Protein AF-A0A2V9AUU5-F1 (afdb_monomer)

Mean predicted aligned error: 11.81 Å

pLDDT: mean 71.62, std 10.03, range [47.69, 89.0]

Nearest PDB structures (foldseek):
  6hd8-assembly1_B  TM=8.845E-01  e=1.758E-08  Marivirga tractuosa DSM 4126
  6hdc-assembly1_B  TM=8.818E-01  e=2.171E-08  Marivirga tractuosa DSM 4126
  8dt0-assembly2_B  TM=4.574E-01  e=8.296E+00  synthetic construct
  8dt0-assembly1_A  TM=4.191E-01  e=8.296E+00  synthetic construct

Foldseek 3Di:
DDDPPPADQDPNAGQLPPDDDVLNVVLVVLLVVLLVVLVVPQDDDPDPVCVVVSVLLVVLSVVLNVVSVVLNVVVVVVCRRPVDPDPVVSVLSVQLSVLSSVCSVLSSVVSSVVSVVVVVPDPPCPPPDPVVVVVSVVSVVVSVVSSVD

Structure (mmCIF, N/CA/C/O backbone):
data_AF-A0A2V9AUU5-F1
#
_entry.id   AF-A0A2V9AUU5-F1
#
loop_
_atom_site.group_PDB
_atom_site.id
_atom_site.type_symbol
_atom_site.label_atom_id
_atom_site.label_alt_id
_atom_site.label_comp_id
_atom_site.label_asym_id
_atom_site.label_entity_id
_atom_site.label_seq_id
_atom_site.pdbx_PDB_ins_code
_atom_site.Cartn_x
_atom_site.Cartn_y
_atom_site.Cartn_z
_atom_site.occupancy
_atom_site.B_iso_or_equiv
_atom_site.auth_seq_id
_atom_site.auth_comp_id
_atom_site.auth_asym_id
_atom_site.auth_atom_id
_atom_site.pdbx_PDB_model_num
ATOM 1 N N . MET A 1 1 ? -38.428 9.048 20.595 1.00 47.97 1 MET A N 1
ATOM 2 C CA . MET A 1 1 ? -39.018 7.752 20.203 1.00 47.97 1 MET A CA 1
ATOM 3 C C . MET A 1 1 ? -38.330 7.327 18.911 1.00 47.97 1 MET A C 1
ATOM 5 O O . MET A 1 1 ? -38.965 7.260 17.875 1.00 47.97 1 MET A O 1
ATOM 9 N N . ASP A 1 2 ? -37.011 7.124 18.982 1.00 53.84 2 ASP A N 1
ATOM 10 C CA . ASP A 1 2 ? -36.184 6.647 17.868 1.00 53.84 2 ASP A CA 1
ATOM 11 C C . ASP A 1 2 ? -35.832 5.195 18.180 1.00 53.84 2 ASP A C 1
ATOM 13 O O . ASP A 1 2 ? -34.926 4.917 18.967 1.00 53.84 2 ASP A O 1
ATOM 17 N N . SER A 1 3 ? -36.631 4.267 17.650 1.00 59.66 3 SER A N 1
ATOM 18 C CA . SER A 1 3 ? -36.346 2.837 17.784 1.00 59.66 3 SER A CA 1
ATOM 19 C C . SER A 1 3 ? -35.099 2.516 16.954 1.00 59.66 3 SER A C 1
ATOM 21 O O . SER A 1 3 ? -35.069 2.904 15.787 1.00 59.66 3 SER A O 1
ATOM 23 N N . PRO A 1 4 ? -34.081 1.819 17.483 1.00 59.34 4 PRO A N 1
ATOM 24 C CA . PRO A 1 4 ? -32.792 1.550 16.823 1.00 59.34 4 PRO A CA 1
ATOM 25 C C . PRO A 1 4 ? -32.843 0.617 15.583 1.00 59.34 4 PRO A C 1
ATOM 27 O O . PRO A 1 4 ? -31.805 0.084 15.174 1.00 59.34 4 PRO A O 1
ATOM 30 N N . ASP A 1 5 ? -34.021 0.441 14.979 1.00 59.00 5 ASP A N 1
ATOM 31 C CA . ASP A 1 5 ? -34.368 -0.605 14.003 1.00 59.00 5 ASP A CA 1
ATOM 32 C C . ASP A 1 5 ? -34.360 -0.142 12.533 1.00 59.00 5 ASP A C 1
ATOM 34 O O . ASP A 1 5 ? -34.710 -0.904 11.640 1.00 59.00 5 ASP A O 1
ATOM 38 N N . HIS A 1 6 ? -33.944 1.094 12.251 1.00 62.75 6 HIS A N 1
ATOM 39 C CA . HIS A 1 6 ? -3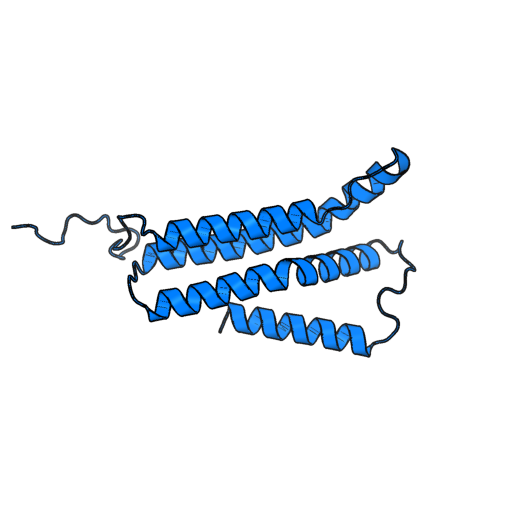3.915 1.668 10.895 1.00 62.75 6 HIS A CA 1
ATOM 40 C C . HIS A 1 6 ? -32.530 1.613 10.222 1.00 62.75 6 HIS A C 1
ATOM 42 O O . HIS A 1 6 ? -32.321 2.224 9.174 1.00 62.75 6 HIS A O 1
ATOM 48 N N . LEU A 1 7 ? -31.567 0.892 10.804 1.00 61.88 7 LEU A N 1
ATOM 49 C CA . LEU A 1 7 ? -30.256 0.704 10.182 1.00 61.88 7 LEU A CA 1
ATOM 50 C C . LEU A 1 7 ? -30.314 -0.465 9.186 1.00 61.88 7 LEU A C 1
ATOM 52 O O . LEU A 1 7 ? -30.764 -1.547 9.569 1.00 61.88 7 LEU A O 1
ATOM 56 N N . PRO A 1 8 ? -29.843 -0.290 7.937 1.00 59.38 8 PRO A N 1
ATOM 57 C CA . PRO A 1 8 ? -29.831 -1.361 6.950 1.00 59.38 8 PRO A CA 1
ATOM 58 C C . PRO A 1 8 ? -28.995 -2.543 7.460 1.00 59.38 8 PRO A C 1
ATOM 60 O O . PRO A 1 8 ? -27.864 -2.381 7.929 1.00 59.38 8 PRO A O 1
ATOM 63 N N . ILE A 1 9 ? -29.587 -3.735 7.401 1.00 60.56 9 ILE A N 1
ATOM 64 C CA . ILE A 1 9 ? -28.971 -4.996 7.816 1.00 60.56 9 ILE A CA 1
ATOM 65 C C . ILE A 1 9 ? -28.483 -5.687 6.544 1.00 60.56 9 ILE A C 1
ATOM 67 O O . ILE A 1 9 ? -29.293 -6.092 5.714 1.00 60.56 9 ILE A O 1
ATOM 71 N N . GLU A 1 10 ? -27.170 -5.828 6.386 1.00 59.09 10 GLU A N 1
ATOM 72 C CA . GLU A 1 10 ? -26.563 -6.566 5.273 1.00 59.09 10 GLU A CA 1
ATOM 73 C C . GLU A 1 10 ? -25.883 -7.815 5.859 1.00 59.09 10 GLU A C 1
ATOM 75 O O . GLU A 1 10 ? -25.077 -7.716 6.786 1.00 59.09 10 GLU A O 1
ATOM 80 N N . ASN A 1 11 ? -26.257 -9.012 5.388 1.00 56.38 11 ASN A N 1
ATOM 81 C CA . ASN A 1 11 ? -25.725 -10.303 5.861 1.00 56.38 11 ASN A CA 1
ATOM 82 C C . ASN A 1 11 ? -25.791 -10.528 7.392 1.00 56.38 11 ASN A C 1
ATOM 84 O O . ASN A 1 11 ? -24.872 -11.091 7.987 1.00 56.38 11 ASN A O 1
ATOM 88 N N . GLY A 1 12 ? -26.871 -10.081 8.044 1.00 60.81 12 GLY A N 1
ATOM 89 C CA . GLY A 1 12 ? -27.103 -10.295 9.482 1.00 60.81 12 GLY A CA 1
ATOM 90 C C . GLY A 1 12 ? -26.311 -9.373 10.419 1.00 60.81 12 GLY A C 1
ATOM 91 O O . GLY A 1 12 ? -26.381 -9.541 11.635 1.00 60.81 12 GLY A O 1
ATOM 92 N N . PHE A 1 13 ? -25.584 -8.385 9.887 1.00 55.19 13 PHE A N 1
ATOM 93 C CA . PHE A 1 13 ? -24.852 -7.392 10.677 1.00 55.19 13 PHE A CA 1
ATOM 94 C C . PHE A 1 13 ? -25.545 -6.023 10.609 1.00 55.19 13 PHE A C 1
ATOM 96 O O . PHE A 1 13 ? -25.902 -5.551 9.529 1.00 55.19 13 PHE A O 1
ATOM 103 N N . ARG A 1 14 ? -25.732 -5.362 11.762 1.00 60.72 14 ARG A N 1
ATOM 104 C CA . ARG A 1 14 ? -26.230 -3.974 11.819 1.00 60.72 14 ARG A CA 1
ATOM 105 C C . ARG A 1 14 ? -25.112 -3.021 11.403 1.00 60.72 14 ARG A C 1
ATOM 107 O O . ARG A 1 14 ? -24.130 -2.885 12.131 1.00 60.72 14 ARG A O 1
ATOM 114 N N . MET A 1 15 ? -25.288 -2.333 10.276 1.00 56.94 15 MET A N 1
ATOM 115 C CA . MET A 1 15 ? -24.379 -1.285 9.802 1.00 56.94 15 MET A CA 1
ATOM 116 C C . MET A 1 15 ? -24.417 -0.082 10.758 1.00 56.94 15 MET A C 1
ATOM 118 O O . MET A 1 15 ? -25.287 0.781 10.651 1.00 56.94 15 MET A O 1
ATOM 122 N N . ARG A 1 16 ? -23.494 -0.026 11.727 1.00 58.78 16 ARG A N 1
ATOM 123 C CA . ARG A 1 16 ? -23.360 1.115 12.656 1.00 58.78 16 ARG A CA 1
ATOM 124 C C . ARG A 1 16 ? -22.592 2.295 12.042 1.00 58.78 16 ARG A C 1
ATOM 126 O O . ARG A 1 16 ? -22.791 3.423 12.473 1.00 58.78 16 ARG A O 1
ATOM 133 N N . GLY A 1 17 ? -21.803 2.060 10.990 1.00 56.88 17 GLY A N 1
ATOM 134 C CA . GLY A 1 17 ? -21.056 3.076 10.233 1.00 56.88 17 GLY A CA 1
ATOM 135 C C . GLY A 1 17 ? -21.863 3.791 9.139 1.00 56.88 17 GLY A C 1
ATOM 136 O O . GLY A 1 17 ? -21.357 3.992 8.042 1.00 56.88 17 GLY A O 1
ATOM 137 N N . ALA A 1 18 ? -23.131 4.142 9.385 1.00 53.69 18 ALA A N 1
ATOM 138 C CA . ALA A 1 18 ? -23.956 4.852 8.393 1.00 53.69 18 ALA A CA 1
ATOM 139 C C . ALA A 1 18 ? -23.556 6.335 8.214 1.00 53.69 18 ALA A C 1
ATOM 141 O O . ALA A 1 18 ? -23.945 6.971 7.235 1.00 53.69 18 ALA A O 1
ATOM 142 N N . ARG A 1 19 ? -22.773 6.894 9.148 1.00 55.00 19 ARG A N 1
ATOM 143 C CA . ARG A 1 19 ? -22.122 8.202 9.012 1.00 55.00 19 ARG A CA 1
ATOM 144 C C . ARG A 1 19 ? -20.626 7.996 8.806 1.00 55.00 19 ARG A C 1
ATOM 146 O O . ARG A 1 19 ? -19.990 7.381 9.652 1.00 55.00 19 ARG A O 1
ATOM 153 N N . LEU A 1 20 ? -20.096 8.560 7.721 1.00 57.00 20 LEU A N 1
ATOM 154 C CA . LEU A 1 20 ? -18.657 8.725 7.505 1.00 57.00 20 LEU A CA 1
ATOM 155 C C . LEU A 1 20 ? -18.060 9.473 8.703 1.00 57.00 20 LEU A C 1
ATOM 157 O O . LEU A 1 20 ? -18.420 10.631 8.947 1.00 57.00 20 LEU A O 1
ATOM 161 N N . SER A 1 21 ? -17.181 8.820 9.460 1.00 67.06 21 SER A N 1
ATOM 162 C CA . SER A 1 21 ? -16.443 9.483 10.529 1.00 67.06 21 SER A CA 1
ATOM 163 C C . SER A 1 21 ? -15.275 10.272 9.932 1.00 67.06 21 SER A C 1
ATOM 165 O O . SER A 1 21 ? -14.729 9.932 8.882 1.00 67.06 21 SER A O 1
ATOM 167 N N . ARG A 1 22 ? -14.859 11.358 10.597 1.00 74.50 22 ARG A N 1
ATOM 168 C CA . ARG A 1 22 ? -13.694 12.159 10.161 1.00 74.50 22 ARG A CA 1
ATOM 169 C C . ARG A 1 22 ? -12.419 11.313 10.087 1.00 74.50 22 ARG A C 1
ATOM 171 O O . ARG A 1 22 ? -11.529 11.632 9.303 1.00 74.50 22 ARG A O 1
ATOM 178 N N . ILE A 1 23 ? -12.342 10.254 10.892 1.00 71.62 23 ILE A N 1
ATOM 179 C CA . ILE A 1 23 ? -11.209 9.330 10.896 1.00 71.62 23 ILE A CA 1
ATOM 180 C C . ILE A 1 23 ? -11.164 8.456 9.636 1.00 71.62 23 ILE A C 1
ATOM 182 O O . ILE A 1 23 ? -10.076 8.182 9.126 1.00 71.62 23 ILE A O 1
ATOM 186 N N . ASP A 1 24 ? -12.327 8.093 9.090 1.00 71.88 24 ASP A N 1
ATOM 187 C CA . ASP A 1 24 ? -12.428 7.325 7.845 1.00 71.88 24 ASP A CA 1
ATOM 188 C C . ASP A 1 24 ? -11.878 8.174 6.696 1.00 71.88 24 ASP A C 1
ATOM 190 O O . ASP A 1 24 ? -10.979 7.754 5.972 1.00 71.88 24 ASP A O 1
ATOM 194 N N . ALA A 1 25 ? -12.316 9.438 6.630 1.00 77.94 25 ALA A N 1
ATOM 195 C CA . ALA A 1 25 ? -11.833 10.401 5.644 1.00 77.94 25 ALA A CA 1
ATOM 196 C C . ALA A 1 25 ? -10.321 10.660 5.761 1.00 77.94 25 ALA A C 1
ATOM 198 O O . ALA A 1 25 ? -9.635 10.786 4.749 1.00 77.94 25 ALA A O 1
ATOM 199 N N . PHE A 1 26 ? -9.777 10.723 6.981 1.00 80.81 26 PHE A N 1
ATOM 200 C CA . PHE A 1 26 ? -8.332 10.851 7.183 1.00 80.81 26 PHE A CA 1
ATOM 201 C C . PHE A 1 26 ? -7.574 9.620 6.668 1.00 80.81 26 PHE A C 1
ATOM 203 O O . PHE A 1 26 ? -6.565 9.762 5.979 1.00 80.81 26 PHE A O 1
ATOM 210 N N . SER A 1 27 ? -8.081 8.420 6.953 1.00 80.19 27 SER A N 1
ATOM 211 C CA . SER A 1 27 ? -7.470 7.163 6.510 1.00 80.19 27 SER A CA 1
ATOM 212 C C . SER A 1 27 ? -7.452 7.060 4.986 1.00 80.19 27 SER A C 1
ATOM 214 O O . SER A 1 27 ? -6.409 6.756 4.410 1.00 80.19 27 SER A O 1
ATOM 216 N N . ASP A 1 28 ? -8.561 7.400 4.327 1.00 82.94 28 ASP A N 1
ATOM 217 C CA . ASP A 1 28 ? -8.659 7.419 2.864 1.00 82.94 28 ASP A CA 1
ATOM 218 C C . ASP A 1 28 ? -7.666 8.397 2.227 1.00 82.94 28 ASP A C 1
ATOM 220 O O . ASP A 1 28 ? -7.016 8.065 1.234 1.00 82.94 28 ASP A O 1
ATOM 224 N N . VAL A 1 29 ? -7.481 9.580 2.826 1.00 86.81 29 VAL A N 1
ATOM 225 C CA . VAL A 1 29 ? -6.471 10.549 2.372 1.00 86.81 29 VAL A CA 1
ATOM 226 C C . VAL A 1 29 ? -5.065 9.958 2.474 1.00 86.81 29 VAL A C 1
ATOM 228 O O . VAL A 1 29 ? -4.283 10.080 1.530 1.00 86.81 29 VAL A O 1
ATOM 231 N N . VAL A 1 30 ? -4.733 9.284 3.579 1.00 86.00 30 VAL A N 1
ATOM 232 C CA . VAL A 1 30 ? -3.409 8.670 3.763 1.00 86.00 30 VAL A CA 1
ATOM 233 C C . VAL A 1 30 ? -3.172 7.526 2.775 1.00 86.00 30 VAL A C 1
ATOM 235 O O . VAL A 1 30 ? -2.090 7.442 2.194 1.00 86.00 30 VAL A O 1
ATOM 238 N N . PHE A 1 31 ? -4.174 6.684 2.516 1.00 84.81 31 PHE A N 1
ATOM 239 C CA . PHE A 1 31 ? -4.076 5.656 1.477 1.00 84.81 31 PHE A CA 1
ATOM 240 C C . PHE A 1 31 ? -3.906 6.263 0.082 1.00 84.81 31 PHE A C 1
ATOM 242 O O . PHE A 1 31 ? -3.069 5.791 -0.690 1.00 84.81 31 PHE A O 1
ATOM 249 N N . GLY A 1 32 ? -4.615 7.353 -0.221 1.00 87.00 32 GLY A N 1
ATOM 250 C CA . GLY A 1 32 ? -4.396 8.139 -1.434 1.00 87.00 32 GLY A CA 1
ATOM 251 C C . GLY A 1 32 ? -2.948 8.622 -1.555 1.00 87.00 32 GLY A C 1
ATOM 252 O O . GLY A 1 32 ? -2.333 8.450 -2.605 1.00 87.00 32 GLY A O 1
ATOM 253 N N . PHE A 1 33 ? -2.363 9.142 -0.472 1.00 88.50 33 PHE A N 1
ATOM 254 C CA . PHE A 1 33 ? -0.947 9.523 -0.434 1.00 88.50 33 PHE A CA 1
ATOM 255 C C . PHE A 1 33 ? 0.007 8.338 -0.619 1.00 88.50 33 PHE A C 1
ATOM 257 O O . PHE A 1 33 ? 0.999 8.460 -1.331 1.00 88.50 33 PHE A O 1
ATOM 264 N N . ALA A 1 34 ? -0.273 7.179 -0.025 1.00 87.38 34 ALA A N 1
ATOM 265 C CA . ALA A 1 34 ? 0.552 5.988 -0.218 1.00 87.38 34 ALA A CA 1
ATOM 266 C C . ALA A 1 34 ? 0.556 5.538 -1.692 1.00 87.38 34 ALA A C 1
ATOM 268 O O . ALA A 1 34 ? 1.614 5.233 -2.247 1.00 87.38 34 ALA A O 1
ATOM 269 N N . LEU A 1 35 ? -0.609 5.566 -2.350 1.00 86.50 35 LEU A N 1
ATOM 270 C CA . LEU A 1 35 ? -0.737 5.261 -3.776 1.00 86.50 35 LEU A CA 1
ATOM 271 C C . LEU A 1 35 ? -0.009 6.289 -4.652 1.00 86.50 35 LEU A C 1
ATOM 273 O O . LEU A 1 35 ? 0.665 5.902 -5.607 1.00 86.50 35 LEU A O 1
ATOM 277 N N . THR A 1 36 ? -0.093 7.586 -4.337 1.00 89.00 36 THR A N 1
ATOM 278 C CA . THR A 1 36 ? 0.630 8.611 -5.104 1.00 89.00 36 THR A CA 1
ATOM 279 C C . THR A 1 36 ? 2.135 8.516 -4.902 1.00 89.00 36 THR A C 1
ATOM 281 O O . THR A 1 36 ? 2.857 8.611 -5.885 1.00 89.00 36 THR A O 1
ATOM 284 N N . LEU A 1 37 ? 2.630 8.250 -3.691 1.00 86.94 37 LEU A N 1
ATOM 285 C CA . LEU A 1 37 ? 4.056 8.005 -3.447 1.00 86.94 37 LEU A CA 1
ATOM 286 C C . LEU A 1 37 ? 4.561 6.788 -4.227 1.00 86.94 37 LEU A C 1
ATOM 288 O O . LEU A 1 37 ? 5.651 6.832 -4.799 1.00 86.94 37 LEU A O 1
ATOM 292 N N . LEU A 1 38 ? 3.752 5.729 -4.317 1.00 84.44 38 LEU A N 1
ATOM 293 C CA . LEU A 1 38 ? 4.078 4.572 -5.143 1.00 84.44 38 LEU A CA 1
ATOM 294 C C . LEU A 1 38 ? 4.204 4.965 -6.624 1.00 84.44 38 LEU A C 1
ATOM 296 O O . LEU A 1 38 ? 5.181 4.583 -7.267 1.00 84.44 38 LEU A O 1
ATOM 300 N N . VAL A 1 39 ? 3.267 5.757 -7.157 1.00 83.88 39 VAL A N 1
ATOM 301 C CA . VAL A 1 39 ? 3.314 6.256 -8.546 1.00 83.88 39 VAL A CA 1
ATOM 302 C C . VAL A 1 39 ? 4.510 7.178 -8.768 1.00 83.88 39 VAL A C 1
ATOM 304 O O . VAL A 1 39 ? 5.257 6.981 -9.716 1.00 83.88 39 VAL A O 1
ATOM 307 N N . VAL A 1 40 ? 4.721 8.156 -7.887 1.00 84.38 40 VAL A N 1
ATOM 308 C CA . VAL A 1 40 ? 5.819 9.136 -7.961 1.00 84.38 40 VAL A CA 1
ATOM 309 C C . VAL A 1 40 ? 7.178 8.452 -7.921 1.00 84.38 40 VAL A C 1
ATOM 311 O O . VAL A 1 40 ? 8.143 8.955 -8.486 1.00 84.38 40 VAL A O 1
ATOM 314 N N . SER A 1 41 ? 7.267 7.291 -7.278 1.00 78.75 41 SER A N 1
ATOM 315 C CA . SER A 1 41 ? 8.509 6.544 -7.263 1.00 78.75 41 SER A CA 1
ATOM 316 C C . SER A 1 41 ? 8.876 5.955 -8.635 1.00 78.75 41 SER A C 1
ATOM 318 O O . SER A 1 41 ? 10.040 5.605 -8.811 1.00 78.75 41 SER A O 1
ATOM 320 N N . LEU A 1 42 ? 7.946 5.777 -9.585 1.00 75.38 42 LEU A N 1
ATOM 321 C CA . LEU A 1 42 ? 8.270 5.304 -10.940 1.00 75.38 42 LEU A CA 1
ATOM 322 C C . LEU A 1 42 ? 9.228 6.287 -11.620 1.00 75.38 42 LEU A C 1
ATOM 324 O O . LEU A 1 42 ? 8.984 7.491 -11.652 1.00 75.38 42 LEU A O 1
ATOM 328 N N . GLU A 1 43 ? 10.313 5.765 -12.185 1.00 69.44 43 GLU A N 1
ATOM 329 C CA . GLU A 1 43 ? 11.259 6.595 -12.924 1.00 69.44 43 GLU A CA 1
ATOM 330 C C . GLU A 1 43 ? 10.621 7.071 -14.234 1.00 69.44 43 GLU A C 1
ATOM 332 O O . GLU A 1 43 ? 10.047 6.285 -14.990 1.00 69.44 43 GLU A O 1
ATOM 337 N N . VAL A 1 44 ? 10.702 8.379 -14.489 1.00 70.69 44 VAL A N 1
ATOM 338 C CA . VAL A 1 44 ? 10.213 8.982 -15.733 1.00 70.69 44 VAL A CA 1
ATOM 339 C C . VAL A 1 44 ? 11.266 8.747 -16.826 1.00 70.69 44 VAL A C 1
ATOM 341 O O . VAL A 1 44 ? 12.414 9.164 -16.632 1.00 70.69 44 VAL A O 1
ATOM 344 N N . PRO A 1 45 ? 10.914 8.104 -17.959 1.00 69.75 45 PRO A N 1
ATOM 345 C CA . PRO A 1 45 ? 11.864 7.838 -19.036 1.00 69.75 45 PRO A CA 1
ATOM 346 C C . PRO A 1 45 ? 12.344 9.158 -19.642 1.00 69.75 45 PRO A C 1
ATOM 348 O O . PRO A 1 45 ? 11.539 10.060 -19.883 1.00 69.75 45 PRO A O 1
ATOM 351 N N . LYS A 1 46 ? 13.652 9.271 -19.888 1.00 73.19 46 LYS A N 1
ATOM 352 C CA . LYS A 1 46 ? 14.259 10.462 -20.504 1.00 73.19 46 LYS A CA 1
ATOM 353 C C . LYS A 1 46 ? 14.385 10.322 -22.020 1.00 73.19 46 LYS A C 1
ATOM 355 O O . LYS A 1 46 ? 14.289 11.329 -22.714 1.00 73.19 46 LYS A O 1
ATOM 360 N N . ASP A 1 47 ? 14.497 9.086 -22.512 1.00 75.81 47 ASP A N 1
ATOM 361 C CA . ASP A 1 47 ? 14.668 8.764 -23.927 1.00 75.81 47 ASP A CA 1
ATOM 362 C C . ASP A 1 47 ? 13.670 7.700 -24.425 1.00 75.81 47 ASP A C 1
ATOM 364 O O . ASP A 1 47 ? 13.100 6.915 -23.665 1.00 75.81 47 ASP A O 1
ATOM 368 N N . PHE A 1 48 ? 13.447 7.655 -25.744 1.00 67.81 48 PHE A N 1
ATOM 369 C CA . PHE A 1 48 ? 12.478 6.739 -26.369 1.00 67.81 48 PHE A CA 1
ATOM 370 C C . PHE A 1 48 ? 12.910 5.262 -26.287 1.00 67.81 48 PHE A C 1
ATOM 372 O O . PHE A 1 48 ? 12.066 4.367 -26.259 1.00 67.81 48 PHE A O 1
ATOM 379 N N . SER A 1 49 ? 14.218 4.999 -26.212 1.00 69.00 49 SER A N 1
ATOM 380 C CA . SER A 1 49 ? 14.782 3.670 -25.939 1.00 69.00 49 SER A CA 1
ATOM 381 C C . SER A 1 49 ? 14.416 3.155 -24.545 1.00 69.00 49 SER A C 1
ATOM 383 O O . SER A 1 49 ? 14.182 1.957 -24.381 1.00 69.00 49 SER A O 1
ATOM 385 N N . ASP A 1 50 ? 14.270 4.061 -23.578 1.00 66.00 50 ASP A N 1
ATOM 386 C CA . ASP A 1 50 ? 13.996 3.742 -22.172 1.00 66.00 50 ASP A CA 1
ATOM 387 C C . ASP A 1 50 ? 12.502 3.485 -21.928 1.00 66.00 50 ASP A C 1
ATOM 389 O O . ASP A 1 50 ? 12.107 2.876 -20.932 1.00 66.00 50 ASP A O 1
ATOM 393 N N . LEU A 1 51 ? 11.637 3.884 -22.868 1.00 70.19 51 LEU A N 1
ATOM 394 C CA . LEU A 1 51 ? 10.190 3.689 -22.776 1.00 70.19 51 LEU A CA 1
ATOM 395 C C . LEU A 1 51 ? 9.819 2.204 -22.628 1.00 70.19 51 LEU A C 1
ATOM 397 O O . LEU A 1 51 ? 8.936 1.851 -21.847 1.00 70.19 51 LEU A O 1
ATOM 401 N N . HIS A 1 52 ? 10.514 1.313 -23.340 1.00 71.62 52 HIS A N 1
ATOM 402 C CA . HIS A 1 52 ? 10.282 -0.131 -23.243 1.00 71.62 52 HIS A CA 1
ATOM 403 C C . HIS A 1 52 ? 10.737 -0.740 -21.912 1.00 71.62 52 HIS A C 1
ATOM 405 O O . HIS A 1 52 ? 10.232 -1.805 -21.531 1.00 71.62 52 HIS A O 1
ATOM 411 N N . GLU A 1 53 ? 11.688 -0.108 -21.225 1.00 68.06 53 GLU A N 1
ATOM 412 C CA . GLU A 1 53 ? 12.125 -0.511 -19.888 1.00 68.06 53 GLU A CA 1
ATOM 413 C C . GLU A 1 53 ? 11.124 -0.029 -18.838 1.00 68.06 53 GLU A C 1
ATOM 415 O O . GLU A 1 53 ? 10.677 -0.825 -18.012 1.00 68.06 53 GLU A O 1
ATOM 420 N N . VAL A 1 54 ? 10.637 1.207 -18.963 1.00 69.75 54 VAL A N 1
ATOM 421 C CA . VAL A 1 54 ? 9.588 1.759 -18.092 1.00 69.75 54 VAL A CA 1
ATOM 422 C C . VAL A 1 54 ? 8.278 0.978 -18.202 1.00 69.75 54 VAL A C 1
ATOM 424 O O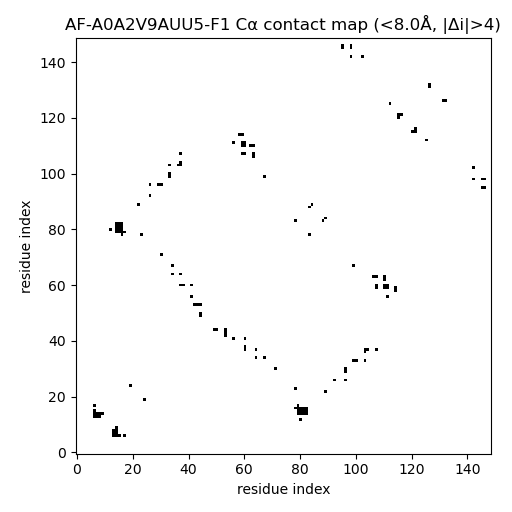 . VAL A 1 54 ? 7.686 0.626 -17.181 1.00 69.75 54 VAL A O 1
ATOM 427 N N . ILE A 1 55 ? 7.847 0.612 -19.415 1.00 75.00 55 ILE A N 1
ATOM 428 C CA . ILE A 1 55 ? 6.647 -0.222 -19.619 1.00 75.00 55 ILE A CA 1
ATOM 429 C C . ILE A 1 55 ? 6.791 -1.587 -18.925 1.00 75.00 55 ILE A C 1
ATOM 431 O O . ILE A 1 55 ? 5.810 -2.134 -18.423 1.00 75.00 55 ILE A O 1
ATOM 435 N N . ARG A 1 56 ? 8.006 -2.142 -18.841 1.00 70.25 56 ARG A N 1
ATOM 436 C CA . ARG A 1 56 ? 8.265 -3.389 -18.103 1.00 70.25 56 ARG A CA 1
ATOM 437 C C . ARG A 1 56 ? 8.317 -3.178 -16.592 1.00 70.25 56 ARG A C 1
ATOM 439 O O . ARG A 1 56 ? 7.765 -4.000 -15.862 1.00 70.25 56 ARG A O 1
ATOM 446 N N . GLY A 1 57 ? 8.889 -2.066 -16.131 1.00 70.31 57 GLY A N 1
ATOM 447 C CA . GLY A 1 57 ? 8.840 -1.624 -14.731 1.00 70.31 57 GLY A CA 1
ATOM 448 C C . GLY A 1 57 ? 7.418 -1.345 -14.228 1.00 70.31 57 GLY A C 1
ATOM 449 O O . GLY A 1 57 ? 7.161 -1.368 -13.024 1.00 70.31 57 GLY A O 1
ATOM 450 N N . PHE A 1 58 ? 6.462 -1.185 -15.145 1.00 80.25 58 PHE A N 1
ATOM 451 C CA . PHE A 1 58 ? 5.047 -1.058 -14.823 1.00 80.25 58 PHE A CA 1
ATOM 452 C C . PHE A 1 58 ? 4.434 -2.345 -14.243 1.00 80.25 58 PHE A C 1
ATOM 454 O O . PHE A 1 58 ? 3.487 -2.268 -13.465 1.00 80.25 58 PHE A O 1
ATOM 461 N N . ILE A 1 59 ? 4.978 -3.529 -14.558 1.00 80.19 59 ILE A N 1
ATOM 462 C CA . ILE A 1 59 ? 4.486 -4.816 -14.032 1.00 80.19 59 ILE A CA 1
ATOM 463 C C . ILE A 1 59 ? 4.653 -4.904 -12.503 1.00 80.19 59 ILE A C 1
ATOM 465 O O . ILE A 1 59 ? 3.648 -5.090 -11.814 1.00 80.19 59 ILE A O 1
ATOM 469 N N . PRO A 1 60 ? 5.866 -4.750 -11.928 1.00 76.12 60 PRO A N 1
ATOM 470 C CA . PRO A 1 60 ? 6.030 -4.768 -10.477 1.00 76.12 60 PRO A CA 1
ATOM 471 C C . PRO A 1 60 ? 5.278 -3.621 -9.799 1.00 76.12 60 PRO A C 1
ATOM 473 O O . PRO A 1 60 ? 4.717 -3.817 -8.724 1.00 76.12 60 PRO A O 1
ATOM 476 N N . PHE A 1 61 ? 5.177 -2.458 -10.449 1.00 81.69 61 PHE A N 1
ATOM 477 C CA . PHE A 1 61 ? 4.329 -1.369 -9.971 1.00 81.69 61 PHE A CA 1
ATOM 478 C C . PHE A 1 61 ? 2.851 -1.777 -9.868 1.00 81.69 61 PHE A C 1
ATOM 480 O O . PHE A 1 61 ? 2.235 -1.542 -8.831 1.00 81.69 61 PHE A O 1
ATOM 487 N N . ALA A 1 62 ? 2.289 -2.430 -10.888 1.00 84.56 62 ALA A N 1
ATOM 488 C CA . ALA A 1 62 ? 0.902 -2.888 -10.881 1.00 84.56 62 ALA A CA 1
ATOM 489 C C . ALA A 1 62 ? 0.641 -3.932 -9.780 1.00 84.56 62 ALA A C 1
ATOM 491 O O . ALA A 1 62 ? -0.423 -3.918 -9.156 1.00 84.56 62 ALA A O 1
ATOM 492 N N . ILE A 1 63 ? 1.620 -4.798 -9.496 1.00 83.56 63 ILE A N 1
ATOM 493 C CA . ILE A 1 63 ? 1.547 -5.760 -8.387 1.00 83.56 63 ILE A CA 1
ATOM 494 C C . ILE A 1 63 ? 1.516 -5.020 -7.043 1.00 83.56 63 ILE A C 1
ATOM 496 O O . ILE A 1 63 ? 0.600 -5.250 -6.251 1.00 83.56 63 ILE A O 1
ATOM 500 N N . CYS A 1 64 ? 2.444 -4.084 -6.808 1.00 81.88 64 CYS A N 1
ATOM 501 C CA . CYS A 1 64 ? 2.446 -3.248 -5.603 1.00 81.88 64 CYS A CA 1
ATOM 502 C C . CYS A 1 64 ? 1.128 -2.480 -5.447 1.00 81.88 64 CYS A C 1
ATOM 504 O O . CYS A 1 64 ? 0.535 -2.474 -4.372 1.00 81.88 64 CYS A O 1
ATOM 506 N N . PHE A 1 65 ? 0.649 -1.864 -6.526 1.00 85.56 65 PHE A N 1
ATOM 507 C CA . PHE A 1 65 ? -0.582 -1.083 -6.543 1.00 85.56 65 PHE A CA 1
ATOM 508 C C . PHE A 1 65 ? -1.794 -1.936 -6.162 1.00 85.56 65 PHE A C 1
ATOM 510 O O . PHE A 1 65 ? -2.582 -1.548 -5.302 1.00 85.56 65 PHE A O 1
ATOM 517 N N . THR A 1 66 ? -1.905 -3.133 -6.741 1.00 85.69 66 THR A N 1
ATOM 518 C CA . THR A 1 66 ? -2.976 -4.081 -6.409 1.00 85.69 66 THR A CA 1
ATOM 519 C C . THR A 1 66 ? -2.893 -4.508 -4.945 1.00 85.69 66 THR A C 1
ATOM 521 O O . THR A 1 66 ? -3.911 -4.556 -4.261 1.00 85.69 66 THR A O 1
ATOM 524 N N . MET A 1 67 ? -1.689 -4.752 -4.423 1.00 82.38 67 MET A N 1
ATOM 525 C CA . MET A 1 67 ? -1.494 -5.115 -3.020 1.00 82.38 67 MET A CA 1
ATOM 526 C C . MET A 1 67 ? -1.929 -3.985 -2.072 1.00 82.38 67 MET A C 1
ATOM 528 O O . MET A 1 67 ? -2.709 -4.232 -1.153 1.00 82.38 67 MET A O 1
ATOM 532 N N . LEU A 1 68 ? -1.527 -2.737 -2.337 1.00 84.94 68 LEU A N 1
ATOM 533 C CA . LEU A 1 68 ? -1.987 -1.570 -1.572 1.00 84.94 68 LEU A CA 1
ATOM 534 C C . LEU A 1 68 ? -3.514 -1.412 -1.641 1.00 84.94 68 LEU A C 1
ATOM 536 O O . LEU A 1 68 ? -4.142 -1.148 -0.616 1.00 84.94 68 LEU A O 1
ATOM 540 N N . LEU A 1 69 ? -4.121 -1.630 -2.813 1.00 85.06 69 LEU A N 1
ATOM 541 C CA . LEU A 1 69 ? -5.577 -1.609 -2.968 1.00 85.06 69 LEU A CA 1
ATOM 542 C C . LEU A 1 69 ? -6.273 -2.687 -2.133 1.00 85.06 69 LEU A C 1
ATOM 544 O O . LEU A 1 69 ? -7.315 -2.406 -1.548 1.00 85.06 69 LEU A O 1
ATOM 548 N N . THR A 1 70 ? -5.722 -3.902 -2.046 1.00 83.25 70 THR A N 1
ATOM 549 C CA . THR A 1 70 ? -6.321 -4.956 -1.208 1.00 83.25 70 THR A CA 1
ATOM 550 C C . THR A 1 70 ? -6.283 -4.600 0.275 1.00 83.25 70 THR A C 1
ATOM 552 O O . THR A 1 70 ? -7.273 -4.819 0.970 1.00 83.25 70 THR A O 1
ATOM 555 N N . VAL A 1 71 ? -5.190 -3.988 0.747 1.00 82.31 71 VAL A N 1
ATOM 556 C CA . VAL A 1 71 ? -5.080 -3.491 2.127 1.00 82.31 71 VAL A CA 1
ATOM 557 C C . VAL A 1 71 ? -6.089 -2.371 2.377 1.00 82.31 71 VAL A C 1
ATOM 559 O O . VAL A 1 71 ? -6.819 -2.425 3.364 1.00 82.31 71 VAL A O 1
ATOM 562 N N . TRP A 1 72 ? -6.200 -1.402 1.461 1.00 84.69 72 TRP A N 1
ATOM 563 C CA . TRP A 1 72 ? -7.209 -0.343 1.557 1.00 84.69 72 TRP A CA 1
ATOM 564 C C . TRP A 1 72 ? -8.632 -0.912 1.585 1.00 84.69 72 TRP A C 1
ATOM 566 O O . TRP A 1 72 ? -9.448 -0.506 2.405 1.00 84.69 72 TRP A O 1
ATOM 576 N N . TYR A 1 73 ? -8.933 -1.898 0.739 1.00 82.31 73 TYR A N 1
ATOM 577 C CA . TYR A 1 73 ? -10.255 -2.518 0.686 1.00 82.31 73 TYR A CA 1
ATOM 578 C C . TYR A 1 73 ? -10.594 -3.291 1.968 1.00 82.31 73 TYR A C 1
ATOM 580 O O . TYR A 1 73 ? -11.710 -3.178 2.482 1.00 82.31 73 TYR A O 1
ATOM 588 N N . ALA A 1 74 ? -9.636 -4.045 2.516 1.00 81.06 74 ALA A N 1
ATOM 589 C CA . ALA A 1 74 ? -9.802 -4.737 3.793 1.00 81.06 74 ALA A CA 1
ATOM 590 C C . ALA A 1 74 ? -10.082 -3.740 4.927 1.00 81.06 74 ALA A C 1
ATOM 592 O O . ALA A 1 74 ? -10.978 -3.957 5.745 1.00 81.06 74 ALA A O 1
ATOM 593 N N . HIS A 1 75 ? -9.372 -2.612 4.913 1.00 77.56 75 HIS A N 1
ATOM 594 C CA . HIS A 1 75 ? -9.554 -1.526 5.864 1.00 77.56 75 HIS A CA 1
ATOM 595 C C . HIS A 1 75 ? -10.912 -0.835 5.744 1.00 77.56 75 HIS A C 1
ATOM 597 O O . HIS A 1 75 ? -11.611 -0.637 6.736 1.00 77.56 75 HIS A O 1
ATOM 603 N N . TYR A 1 76 ? -11.333 -0.546 4.514 1.00 76.25 76 TYR A N 1
ATOM 604 C CA . TYR A 1 76 ? -12.644 0.017 4.215 1.00 76.25 76 TYR A CA 1
ATOM 605 C C . TYR A 1 76 ? -13.778 -0.885 4.733 1.00 76.25 76 TYR A C 1
ATOM 607 O O . TYR A 1 76 ? -14.723 -0.407 5.367 1.00 76.25 76 TYR A O 1
ATOM 615 N N . ILE A 1 77 ? -13.677 -2.205 4.527 1.00 73.06 77 ILE A N 1
ATOM 616 C CA . ILE A 1 77 ? -14.645 -3.170 5.074 1.00 73.06 77 ILE A CA 1
ATOM 617 C C . ILE A 1 77 ? -14.608 -3.177 6.603 1.00 73.06 77 ILE A C 1
ATOM 619 O O . ILE A 1 77 ? -15.670 -3.203 7.232 1.00 73.06 77 ILE A O 1
ATOM 623 N N . PHE A 1 78 ? -13.413 -3.170 7.200 1.00 71.50 78 PHE A N 1
ATOM 624 C CA . PHE A 1 78 ? -13.243 -3.174 8.649 1.00 71.50 78 PHE A CA 1
ATOM 625 C C . PHE A 1 78 ? -13.924 -1.954 9.279 1.00 71.50 78 PHE A C 1
ATOM 627 O O . PHE A 1 78 ? -14.812 -2.112 10.118 1.00 71.50 78 PHE A O 1
ATOM 634 N N . PHE A 1 79 ? -13.622 -0.747 8.799 1.00 68.69 79 PHE A N 1
ATOM 635 C CA . PHE A 1 79 ? -14.258 0.476 9.287 1.00 68.69 79 PHE A CA 1
ATOM 636 C C . PHE A 1 79 ? -15.783 0.459 9.123 1.00 68.69 79 PHE A C 1
ATOM 638 O O . PHE A 1 79 ? -16.508 0.764 10.075 1.00 68.69 79 PHE A O 1
ATOM 645 N N . ARG A 1 80 ? -16.293 -0.003 7.971 1.00 66.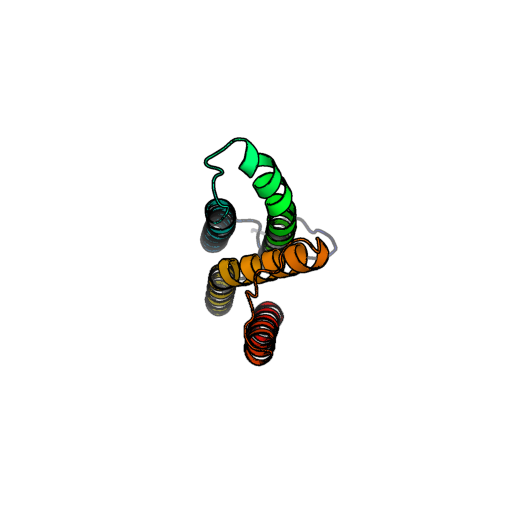38 80 ARG A N 1
ATOM 646 C CA . ARG A 1 80 ? -17.741 -0.082 7.707 1.00 66.38 80 ARG A CA 1
ATOM 647 C C . ARG A 1 80 ? -18.464 -1.080 8.614 1.00 66.38 80 ARG A C 1
ATOM 649 O O . ARG A 1 80 ? -19.613 -0.844 8.994 1.00 66.38 80 ARG A O 1
ATOM 656 N N . ARG A 1 81 ? -17.817 -2.197 8.962 1.00 64.81 81 ARG A N 1
ATOM 657 C CA . ARG A 1 81 ? -18.421 -3.271 9.766 1.00 64.81 81 ARG A CA 1
ATOM 658 C C . ARG A 1 81 ? -18.431 -2.968 11.257 1.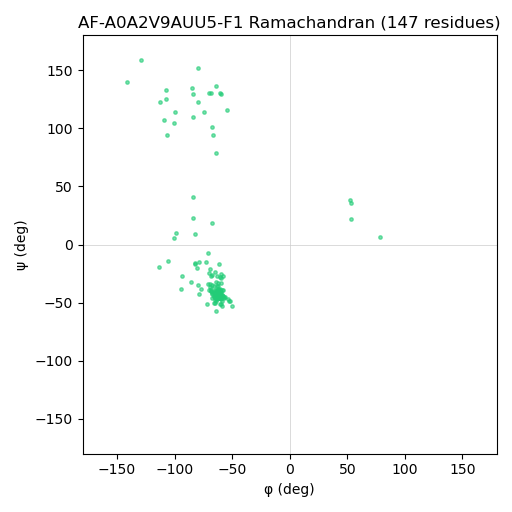00 64.81 81 ARG A C 1
ATOM 660 O O . ARG A 1 81 ? -19.368 -3.363 11.950 1.00 64.81 81 ARG A O 1
ATOM 667 N N . TYR A 1 82 ? -17.403 -2.283 11.736 1.00 61.38 82 TYR A N 1
ATOM 668 C CA . TYR A 1 82 ? -17.194 -2.066 13.156 1.00 61.38 82 TYR A CA 1
ATOM 669 C C . TYR A 1 82 ? -17.777 -0.725 13.627 1.00 61.38 82 TYR A C 1
ATOM 671 O O . TYR A 1 82 ? -18.413 -0.698 14.679 1.00 61.38 82 TYR A O 1
ATOM 679 N N . GLY A 1 83 ? -17.686 0.357 12.841 1.00 57.12 83 GLY A N 1
ATOM 680 C CA . GLY A 1 83 ? -18.218 1.667 13.248 1.00 57.12 83 GLY A CA 1
ATOM 681 C C . GLY A 1 83 ? -17.693 2.109 14.621 1.00 57.12 83 GLY A C 1
ATOM 682 O O . GLY A 1 83 ? -18.454 2.638 15.430 1.00 57.12 83 GLY A O 1
ATOM 683 N N . LEU A 1 84 ? -16.429 1.778 14.917 1.00 55.19 84 LEU A N 1
ATOM 684 C CA . LEU A 1 84 ? -15.802 2.017 16.213 1.00 55.19 84 LEU A CA 1
ATOM 685 C C . LEU A 1 84 ? -15.272 3.456 16.265 1.00 55.19 84 LEU A C 1
ATOM 687 O O . LEU A 1 84 ? -14.261 3.770 15.645 1.00 55.19 84 LEU A O 1
ATOM 691 N N . ASP A 1 85 ? -15.920 4.295 17.070 1.00 57.38 85 ASP A N 1
ATOM 692 C CA . ASP A 1 85 ? -15.443 5.631 17.475 1.00 57.38 85 ASP A CA 1
ATOM 693 C C . ASP A 1 85 ? -14.471 5.543 18.681 1.00 57.38 85 ASP A C 1
ATOM 695 O O . ASP A 1 85 ? -14.310 6.484 19.456 1.00 57.38 85 ASP A O 1
ATOM 699 N N . ASP A 1 86 ? -13.845 4.375 18.886 1.00 67.19 86 ASP A N 1
ATOM 700 C CA . ASP A 1 86 ? -12.958 4.106 20.021 1.00 67.19 86 ASP A CA 1
ATOM 701 C C . ASP A 1 86 ? -11.526 4.585 19.756 1.00 67.19 86 ASP A C 1
ATOM 703 O O . ASP A 1 86 ? -10.911 4.284 18.728 1.00 67.19 86 ASP A O 1
ATOM 707 N N . GLN A 1 87 ? -10.945 5.258 20.750 1.00 66.19 87 GLN A N 1
ATOM 708 C CA . GLN A 1 87 ? -9.609 5.863 20.691 1.00 66.19 87 GLN A CA 1
ATOM 709 C C . GLN A 1 87 ? -8.485 4.838 20.438 1.00 66.19 87 GLN A C 1
ATOM 711 O O . GLN A 1 87 ? -7.471 5.158 19.817 1.00 66.19 87 GLN A O 1
ATOM 716 N N . LEU A 1 88 ? -8.686 3.586 20.861 1.00 69.56 88 LEU A N 1
ATOM 717 C CA . LEU A 1 88 ? -7.759 2.479 20.616 1.00 69.56 88 LEU A CA 1
ATOM 718 C C . LEU A 1 88 ? -7.753 2.065 19.134 1.00 69.56 88 LEU A C 1
ATOM 720 O O . LEU A 1 88 ? -6.687 1.864 18.559 1.00 69.56 88 LEU A O 1
ATOM 724 N N . THR A 1 89 ? -8.917 2.050 18.480 1.00 69.88 89 THR A N 1
ATOM 725 C CA . THR A 1 89 ? -9.042 1.780 17.036 1.00 69.88 89 THR A CA 1
ATOM 726 C C . THR A 1 89 ? -8.359 2.865 16.210 1.00 69.88 89 THR A C 1
ATOM 728 O O . THR A 1 89 ? -7.671 2.561 15.240 1.00 69.88 89 THR A O 1
ATOM 731 N N . ILE A 1 90 ? -8.476 4.129 16.632 1.00 71.75 90 ILE A N 1
ATOM 732 C CA . ILE A 1 90 ? -7.783 5.265 16.004 1.00 71.75 90 ILE A CA 1
ATOM 733 C C . ILE A 1 90 ? -6.262 5.092 16.085 1.00 71.75 90 ILE A C 1
A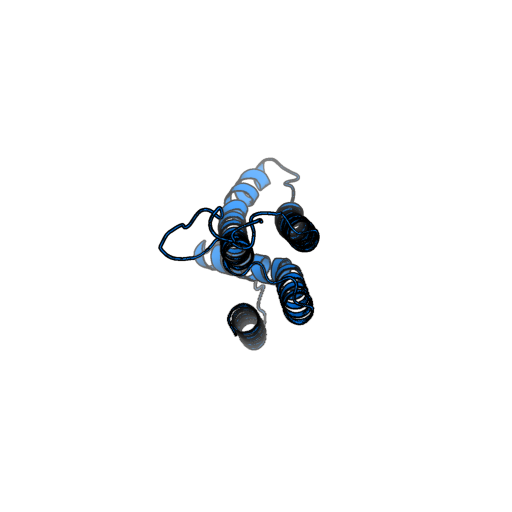TOM 735 O O . ILE A 1 90 ? -5.558 5.325 15.098 1.00 71.75 90 ILE A O 1
ATOM 739 N N . PHE A 1 91 ? -5.754 4.673 17.245 1.00 75.50 91 PHE A N 1
ATOM 740 C CA . PHE A 1 91 ? -4.327 4.441 17.440 1.00 75.50 91 PHE A CA 1
ATOM 741 C C . PHE A 1 91 ? -3.817 3.280 16.577 1.00 75.50 91 PHE A C 1
ATOM 743 O O . PHE A 1 91 ? -2.867 3.472 15.821 1.00 75.50 91 PHE A O 1
ATOM 750 N N . LEU A 1 92 ? -4.482 2.117 16.610 1.00 74.31 92 LEU A N 1
ATOM 751 C CA . LEU A 1 92 ? -4.109 0.962 15.780 1.00 74.31 92 LEU A CA 1
ATOM 752 C C . LEU A 1 92 ? -4.181 1.288 14.285 1.00 74.31 92 LEU A C 1
ATOM 754 O O . LEU A 1 92 ? -3.267 0.947 13.540 1.00 74.31 92 LEU A O 1
ATOM 758 N N . ASN A 1 93 ? -5.218 2.005 13.853 1.00 76.44 93 ASN A N 1
ATOM 759 C CA . ASN A 1 93 ? -5.338 2.471 12.477 1.00 76.44 93 ASN A CA 1
ATOM 760 C C . ASN A 1 93 ? -4.171 3.392 12.089 1.00 76.44 93 ASN A C 1
ATOM 762 O O . ASN A 1 93 ? -3.560 3.213 11.043 1.00 76.44 93 ASN A O 1
ATOM 766 N N . SER A 1 94 ? -3.810 4.345 12.949 1.00 75.44 94 SER A N 1
ATOM 767 C CA . SER A 1 94 ? -2.683 5.250 12.690 1.00 75.44 94 SER A CA 1
ATOM 768 C C . SER A 1 94 ? -1.354 4.496 12.583 1.00 75.44 94 SER A C 1
ATOM 770 O O . SER A 1 94 ? -0.542 4.808 11.714 1.00 75.44 94 SER A O 1
ATOM 772 N N . VAL A 1 95 ? -1.144 3.477 13.423 1.00 80.88 95 VAL A N 1
ATOM 773 C CA . VAL A 1 95 ? 0.025 2.588 13.345 1.00 80.88 95 VAL A CA 1
ATOM 774 C C . VAL A 1 95 ? 0.016 1.796 12.037 1.00 80.88 95 VAL A C 1
ATOM 776 O O . VAL A 1 95 ? 1.031 1.770 11.346 1.00 80.88 95 VAL A O 1
ATOM 779 N N . LEU A 1 96 ? -1.121 1.219 11.645 1.00 77.25 96 LEU A N 1
ATOM 780 C CA . LEU A 1 96 ? -1.255 0.488 10.383 1.00 77.25 96 LEU A CA 1
ATOM 781 C C . LEU A 1 96 ? -0.979 1.392 9.173 1.00 77.25 96 LEU A C 1
ATOM 783 O O . LEU A 1 96 ? -0.223 1.012 8.284 1.00 77.25 96 LEU A O 1
ATOM 787 N N . LEU A 1 97 ? -1.514 2.614 9.160 1.00 79.94 97 LEU A N 1
ATOM 788 C CA . LEU A 1 97 ? -1.252 3.609 8.117 1.00 79.94 97 LEU A CA 1
ATOM 789 C C . LEU A 1 97 ? 0.229 4.005 8.052 1.00 79.94 97 LEU A C 1
ATOM 791 O O . LEU A 1 97 ? 0.795 4.119 6.963 1.00 79.94 97 LEU A O 1
ATOM 795 N N . PHE A 1 98 ? 0.871 4.186 9.209 1.00 82.50 98 PHE A N 1
ATOM 796 C CA . PHE A 1 98 ? 2.303 4.462 9.293 1.00 82.50 98 PHE A CA 1
ATOM 797 C C . PHE A 1 98 ? 3.133 3.310 8.716 1.00 82.50 98 PHE A C 1
ATOM 799 O O . PHE A 1 98 ? 4.048 3.544 7.925 1.00 82.50 98 PHE A O 1
ATOM 806 N N . VAL A 1 99 ? 2.778 2.067 9.052 1.00 80.56 99 VAL A N 1
ATOM 807 C CA . VAL A 1 99 ? 3.391 0.864 8.481 1.00 80.56 99 VAL A CA 1
ATOM 808 C C . VAL A 1 99 ? 3.186 0.854 6.966 1.00 80.56 99 VAL A C 1
ATOM 810 O O . VAL A 1 99 ? 4.165 0.785 6.233 1.00 80.56 99 VAL A O 1
ATOM 813 N N . VAL A 1 100 ? 1.963 1.026 6.461 1.00 80.50 100 VAL A N 1
ATOM 814 C CA . VAL A 1 100 ? 1.691 1.050 5.011 1.00 80.50 100 VAL A CA 1
ATOM 815 C C . VAL A 1 100 ? 2.581 2.065 4.288 1.00 80.50 100 VAL A C 1
ATOM 817 O O . VAL A 1 100 ? 3.228 1.698 3.309 1.00 80.50 100 VAL A O 1
ATOM 820 N N . LEU A 1 101 ? 2.677 3.301 4.793 1.00 81.81 101 LEU A N 1
ATOM 821 C CA . LEU A 1 101 ? 3.538 4.349 4.232 1.00 81.81 101 LEU A CA 1
ATOM 822 C C . LEU A 1 101 ? 5.020 3.958 4.236 1.00 81.81 101 LEU A C 1
ATOM 824 O O . LEU A 1 101 ? 5.704 4.132 3.226 1.00 81.81 101 LEU A O 1
ATOM 828 N N . PHE A 1 102 ? 5.513 3.413 5.350 1.00 82.25 102 PHE A N 1
ATOM 829 C CA . PHE A 1 102 ? 6.894 2.951 5.461 1.00 82.25 102 PHE A CA 1
ATOM 830 C C . PHE A 1 102 ? 7.193 1.821 4.468 1.00 82.25 102 PHE A C 1
ATOM 832 O O . PHE A 1 102 ? 8.262 1.804 3.861 1.00 82.25 102 PHE A O 1
ATOM 839 N N . TYR A 1 103 ? 6.239 0.911 4.250 1.00 76.56 103 TYR A N 1
ATOM 840 C CA . TYR A 1 103 ? 6.409 -0.252 3.381 1.00 76.56 103 TYR A CA 1
ATOM 841 C C . TYR A 1 103 ? 6.281 0.047 1.887 1.00 76.56 103 TYR A C 1
ATOM 843 O O . TYR A 1 103 ? 6.753 -0.771 1.103 1.00 76.56 103 TYR A O 1
ATOM 851 N N . VAL A 1 104 ? 5.752 1.200 1.457 1.00 78.06 104 VAL A N 1
ATOM 852 C CA . VAL A 1 104 ? 5.641 1.544 0.021 1.00 78.06 104 VAL A CA 1
ATOM 853 C C . VAL A 1 104 ? 6.991 1.438 -0.702 1.00 78.06 104 VAL A C 1
ATOM 855 O O . VAL A 1 104 ? 7.085 0.827 -1.770 1.00 78.06 104 VAL A O 1
ATOM 858 N N . TYR A 1 105 ? 8.048 2.002 -0.109 1.00 73.19 105 TYR A N 1
ATOM 859 C CA . TYR A 1 105 ? 9.385 2.030 -0.709 1.00 73.19 105 TYR A CA 1
ATOM 860 C C . TYR A 1 105 ? 10.076 0.662 -0.721 1.00 73.19 105 TYR A C 1
ATOM 862 O O . TYR A 1 105 ? 10.504 0.244 -1.804 1.00 73.19 105 TYR A O 1
ATOM 870 N N . PRO A 1 106 ? 10.162 -0.065 0.416 1.00 75.00 106 PRO A N 1
ATOM 871 C CA . PRO A 1 106 ? 10.626 -1.439 0.419 1.00 75.00 106 PRO A CA 1
ATOM 872 C C . PRO A 1 106 ? 9.878 -2.259 -0.622 1.00 75.00 106 PRO A C 1
ATOM 874 O O . PRO A 1 106 ? 10.546 -2.856 -1.469 1.00 75.00 106 PRO A O 1
ATOM 877 N N . LEU A 1 107 ? 8.532 -2.248 -0.602 1.00 72.38 107 LEU A N 1
ATOM 878 C CA . LEU A 1 107 ? 7.663 -3.100 -1.432 1.00 72.38 107 LEU A CA 1
ATOM 879 C C . LEU A 1 107 ? 8.039 -2.996 -2.904 1.00 72.38 107 LEU A C 1
ATOM 881 O O . LEU A 1 107 ? 8.286 -4.001 -3.574 1.00 72.38 107 LEU A O 1
ATOM 885 N N . LYS A 1 108 ? 8.193 -1.765 -3.388 1.00 74.56 108 LYS A N 1
ATOM 886 C CA . LYS A 1 108 ? 8.643 -1.519 -4.752 1.00 74.56 108 LYS A CA 1
ATOM 887 C C . LYS A 1 108 ? 10.038 -2.076 -5.030 1.00 74.56 108 LYS A C 1
ATOM 889 O O . LYS A 1 108 ? 10.243 -2.653 -6.095 1.00 74.56 108 LYS A O 1
ATOM 894 N N . PHE A 1 109 ? 10.987 -1.918 -4.112 1.00 74.62 109 PHE A N 1
ATOM 895 C CA . PHE A 1 109 ? 12.342 -2.445 -4.279 1.00 74.62 109 PHE A CA 1
ATOM 896 C C . PHE A 1 109 ? 12.352 -3.976 -4.419 1.00 74.62 109 PHE A C 1
ATOM 898 O O . PHE A 1 109 ? 13.026 -4.509 -5.303 1.00 74.62 109 PHE A O 1
ATOM 905 N N . LEU A 1 110 ? 11.556 -4.697 -3.624 1.00 73.25 110 LEU A N 1
ATOM 906 C CA . LEU A 1 110 ? 11.462 -6.159 -3.727 1.00 73.25 110 LEU A CA 1
ATOM 907 C C . LEU A 1 110 ? 10.811 -6.598 -5.033 1.00 73.25 110 LEU A C 1
ATOM 909 O O . LEU A 1 110 ? 11.330 -7.483 -5.704 1.00 73.25 110 LEU A O 1
ATOM 913 N N . PHE A 1 111 ? 9.699 -5.986 -5.435 1.00 71.44 111 PHE A N 1
ATOM 914 C CA . PHE A 1 111 ? 9.052 -6.392 -6.680 1.00 71.44 111 PHE A CA 1
ATOM 915 C C . PHE A 1 111 ? 9.876 -6.013 -7.911 1.00 71.44 111 PHE A C 1
ATOM 917 O O . PHE A 1 111 ? 9.956 -6.804 -8.848 1.00 71.44 111 PHE A O 1
ATOM 924 N N . SER A 1 112 ? 10.548 -4.858 -7.894 1.00 70.19 112 SER A N 1
ATOM 925 C CA . SER A 1 112 ? 11.484 -4.469 -8.953 1.00 70.19 112 SER A CA 1
ATOM 926 C C . SER A 1 112 ? 12.627 -5.483 -9.085 1.00 70.19 112 SER A C 1
ATOM 928 O O . SER A 1 112 ? 12.904 -5.967 -10.182 1.00 70.19 112 SER A O 1
ATOM 930 N N . THR A 1 113 ? 13.228 -5.898 -7.963 1.00 70.50 113 THR A N 1
ATOM 931 C CA . THR A 1 113 ? 14.303 -6.905 -7.968 1.00 70.50 113 THR A CA 1
ATOM 932 C C . THR A 1 113 ? 13.808 -8.295 -8.375 1.00 70.50 113 THR A C 1
ATOM 934 O O . THR A 1 113 ? 14.453 -8.940 -9.199 1.00 70.50 113 THR A O 1
ATOM 937 N N . LEU A 1 114 ? 12.650 -8.749 -7.883 1.00 70.38 114 LEU A N 1
ATOM 938 C CA . LEU A 1 114 ? 12.056 -10.036 -8.271 1.00 70.38 114 LEU A CA 1
ATOM 939 C C . LEU A 1 114 ? 11.735 -10.101 -9.768 1.00 70.38 114 LEU A C 1
ATOM 941 O O . LEU A 1 114 ? 12.071 -11.087 -10.427 1.00 70.38 114 LEU A O 1
ATOM 945 N N . VAL A 1 115 ? 11.116 -9.057 -10.326 1.00 69.81 115 VAL A N 1
ATOM 946 C CA . VAL A 1 115 ? 10.799 -9.014 -11.760 1.00 69.81 115 VAL A CA 1
ATOM 947 C C . VAL A 1 115 ? 12.077 -8.907 -12.599 1.00 69.81 115 VAL A C 1
ATOM 949 O O . VAL A 1 115 ? 12.177 -9.584 -13.623 1.00 69.81 115 VAL A O 1
ATOM 952 N N . GLY A 1 116 ? 13.082 -8.147 -12.151 1.00 68.25 116 GLY A N 1
ATOM 953 C CA . GLY A 1 116 ? 14.399 -8.074 -12.797 1.00 68.25 116 GLY A CA 1
ATOM 954 C C . GLY A 1 116 ? 15.123 -9.426 -12.844 1.00 68.25 116 GLY A C 1
ATOM 955 O O . GLY A 1 116 ? 15.624 -9.826 -13.900 1.00 68.25 116 GLY A O 1
ATOM 956 N N . GLN A 1 117 ? 15.094 -10.183 -11.739 1.00 65.50 117 GLN A N 1
ATOM 957 C CA . GLN A 1 117 ? 15.642 -11.544 -11.655 1.00 65.50 117 GLN A CA 1
ATOM 958 C C . GLN A 1 117 ? 14.911 -12.512 -12.597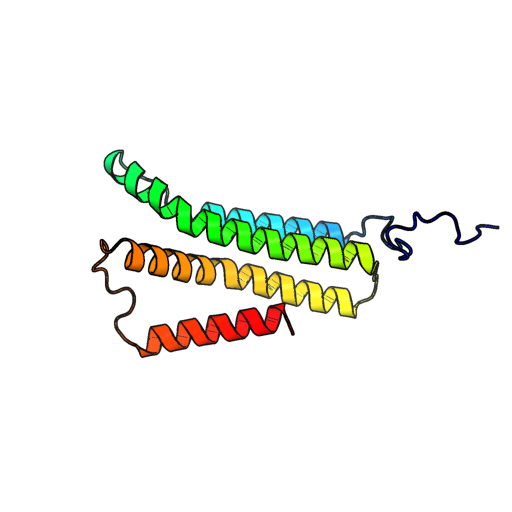 1.00 65.50 117 GLN A C 1
ATOM 960 O O . GLN A 1 117 ? 15.547 -13.267 -13.333 1.00 65.50 117 GLN A O 1
ATOM 965 N N . MET A 1 118 ? 13.576 -12.463 -12.617 1.00 63.97 118 MET A N 1
ATOM 966 C CA . MET A 1 118 ? 12.739 -13.331 -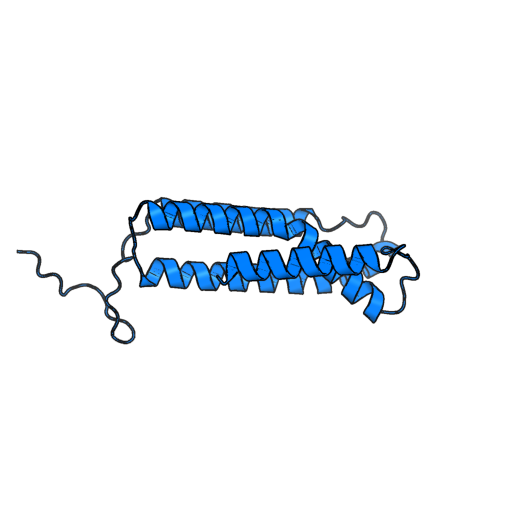13.453 1.00 63.97 118 MET A CA 1
ATOM 967 C C . MET A 1 118 ? 12.895 -13.029 -14.952 1.00 63.97 118 MET A C 1
ATOM 969 O O . MET A 1 118 ? 12.898 -13.941 -15.775 1.00 63.97 118 MET A O 1
ATOM 973 N N . SER A 1 119 ? 13.088 -11.755 -15.307 1.00 65.56 119 SER A N 1
ATOM 974 C CA . SER A 1 119 ? 13.331 -11.291 -16.681 1.00 65.56 119 SER A CA 1
ATOM 975 C C . SER A 1 119 ? 14.724 -11.684 -17.212 1.00 65.56 119 SER A C 1
ATOM 977 O O . SER A 1 119 ? 15.009 -11.509 -18.397 1.00 65.56 119 SER A O 1
ATOM 979 N N . ARG A 1 120 ? 15.599 -12.254 -16.361 1.00 59.34 120 ARG A N 1
ATOM 980 C CA . ARG A 1 120 ? 16.934 -12.793 -16.700 1.00 59.34 120 ARG A CA 1
ATOM 981 C C . ARG A 1 120 ? 17.843 -11.804 -17.448 1.00 59.34 120 ARG A C 1
ATOM 983 O O . ARG A 1 120 ? 18.757 -12.224 -18.154 1.00 59.34 120 ARG A O 1
ATOM 990 N N . ARG A 1 121 ? 17.572 -10.499 -17.322 1.00 53.41 121 ARG A N 1
ATOM 991 C CA . ARG A 1 121 ? 18.234 -9.431 -18.088 1.00 53.41 121 ARG A CA 1
ATOM 992 C C . ARG A 1 121 ? 19.098 -8.518 -17.224 1.00 53.41 121 ARG A C 1
ATOM 994 O O . ARG A 1 121 ? 20.028 -7.923 -17.756 1.00 53.41 121 ARG A O 1
ATOM 1001 N N . ASP A 1 122 ? 18.881 -8.505 -15.910 1.00 52.72 122 ASP A N 1
ATOM 1002 C CA . ASP A 1 122 ? 19.698 -7.729 -14.984 1.00 52.72 122 ASP A CA 1
ATOM 1003 C C . ASP A 1 122 ? 20.743 -8.596 -14.274 1.00 52.72 122 ASP A C 1
ATOM 1005 O O . ASP A 1 122 ? 20.462 -9.363 -13.355 1.00 52.72 122 ASP A O 1
ATOM 1009 N N . SER A 1 123 ? 21.991 -8.446 -14.726 1.00 47.69 123 SER A N 1
ATOM 1010 C CA . SER A 1 123 ? 23.200 -8.822 -13.977 1.00 47.69 123 SER A CA 1
ATOM 1011 C C . SER A 1 123 ? 23.610 -7.735 -12.971 1.00 47.69 123 SER A C 1
ATOM 1013 O O . SER A 1 123 ? 24.694 -7.807 -12.387 1.00 47.69 123 SER A O 1
ATOM 1015 N N . THR A 1 124 ? 22.775 -6.713 -12.764 1.00 51.22 124 THR A N 1
ATOM 1016 C CA . THR A 1 124 ? 22.955 -5.718 -11.709 1.00 51.22 124 THR A CA 1
ATOM 1017 C C . THR A 1 124 ? 22.758 -6.413 -10.364 1.00 51.22 124 THR A C 1
ATOM 1019 O O . THR A 1 124 ? 21.660 -6.750 -9.926 1.00 51.22 124 THR A O 1
ATOM 1022 N N . ARG A 1 125 ? 23.885 -6.712 -9.713 1.00 51.53 125 ARG A N 1
ATOM 1023 C CA . ARG A 1 125 ? 23.949 -7.228 -8.344 1.00 51.53 125 ARG A CA 1
ATOM 1024 C C . ARG A 1 125 ? 23.406 -6.162 -7.383 1.00 51.53 125 ARG A C 1
ATOM 1026 O O . ARG A 1 125 ? 24.185 -5.469 -6.743 1.00 51.53 125 ARG A O 1
ATOM 1033 N N . TYR A 1 126 ? 22.085 -6.015 -7.281 1.00 54.47 126 TYR A N 1
ATOM 1034 C CA . TYR A 1 126 ? 21.462 -5.204 -6.226 1.00 54.47 126 TYR A CA 1
ATOM 1035 C C . TYR A 1 126 ? 21.750 -5.785 -4.836 1.00 54.47 126 TYR A C 1
ATOM 1037 O O . TYR A 1 126 ? 21.816 -5.051 -3.856 1.00 54.47 126 TYR A O 1
ATOM 1045 N N . PHE A 1 127 ? 21.977 -7.099 -4.769 1.00 55.69 127 PHE A N 1
ATOM 1046 C CA . PHE A 1 127 ? 22.409 -7.801 -3.569 1.00 55.69 127 PHE A CA 1
ATOM 1047 C C . PHE A 1 127 ? 23.855 -8.252 -3.745 1.00 55.69 127 PHE A C 1
ATOM 1049 O O . PHE A 1 127 ? 24.155 -9.176 -4.504 1.00 55.69 127 PHE A O 1
ATOM 1056 N N . THR A 1 128 ? 24.763 -7.586 -3.041 1.00 59.44 128 THR A N 1
ATOM 1057 C CA . THR A 1 128 ? 26.183 -7.959 -2.999 1.00 59.44 128 THR A CA 1
ATOM 1058 C C . THR A 1 128 ? 26.424 -9.076 -1.979 1.00 59.44 128 THR A C 1
ATOM 1060 O O . THR A 1 128 ? 27.453 -9.744 -2.030 1.00 59.44 128 THR A O 1
ATOM 1063 N N . SER A 1 129 ? 25.472 -9.300 -1.064 1.00 64.50 129 SER A N 1
ATOM 1064 C CA . SER A 1 129 ? 25.557 -10.291 0.010 1.00 64.50 129 SER A CA 1
ATOM 1065 C C . SER A 1 129 ? 24.215 -10.988 0.252 1.00 64.50 129 SER A C 1
ATOM 1067 O O . SER A 1 129 ? 23.167 -10.344 0.279 1.00 64.50 129 SER A O 1
ATOM 1069 N N . SER A 1 130 ? 24.246 -12.302 0.494 1.00 65.56 130 SER A N 1
ATOM 1070 C CA . SER A 1 130 ? 23.071 -13.093 0.893 1.00 65.56 130 SER A CA 1
ATOM 1071 C C . SER A 1 130 ? 22.444 -12.598 2.201 1.00 65.56 130 SER A C 1
ATOM 1073 O O . SER A 1 130 ? 21.239 -12.735 2.388 1.00 65.56 130 SER A O 1
ATOM 1075 N N . ALA A 1 131 ? 23.230 -11.949 3.067 1.00 72.19 131 ALA A N 1
ATOM 1076 C CA . ALA A 1 131 ? 22.733 -11.327 4.291 1.00 72.19 131 ALA A CA 1
ATOM 1077 C C . ALA A 1 131 ? 21.723 -10.198 4.016 1.00 72.19 131 ALA A C 1
ATOM 1079 O O . ALA A 1 131 ? 20.745 -10.079 4.744 1.00 72.19 131 ALA A O 1
ATOM 1080 N N . GLN A 1 132 ? 21.905 -9.426 2.936 1.00 71.62 132 GLN A N 1
ATOM 1081 C CA . GLN A 1 132 ? 20.998 -8.328 2.572 1.00 71.62 132 GLN A CA 1
ATOM 1082 C C . GLN A 1 132 ? 19.634 -8.848 2.106 1.00 71.62 132 GLN A C 1
ATOM 1084 O O . GLN A 1 132 ? 18.609 -8.231 2.377 1.00 71.62 132 GLN A O 1
ATOM 1089 N N . VAL A 1 133 ? 19.608 -10.008 1.439 1.00 71.00 133 VAL A N 1
ATOM 1090 C CA . VAL A 1 133 ? 18.356 -10.673 1.047 1.00 71.00 133 VAL A CA 1
ATOM 1091 C C . VAL A 1 133 ? 17.608 -11.165 2.285 1.00 71.00 133 VAL A C 1
ATOM 1093 O O . VAL A 1 133 ? 16.395 -10.988 2.375 1.00 71.00 133 VAL A O 1
ATOM 1096 N N . THR A 1 134 ? 18.324 -11.738 3.259 1.00 74.94 134 THR A N 1
ATOM 1097 C CA . THR A 1 134 ? 17.738 -12.173 4.534 1.00 74.94 134 THR A CA 1
ATOM 1098 C C . THR A 1 134 ? 17.203 -10.992 5.339 1.00 74.94 134 THR A C 1
ATOM 1100 O O . THR A 1 134 ? 16.084 -11.060 5.832 1.00 74.94 134 THR A O 1
ATOM 1103 N N . GLU A 1 135 ? 17.957 -9.898 5.445 1.00 78.44 135 GLU A N 1
ATOM 1104 C CA . GLU A 1 135 ? 17.532 -8.683 6.150 1.00 78.44 135 GLU A CA 1
ATOM 1105 C C . GLU A 1 135 ? 16.283 -8.070 5.503 1.00 78.44 135 GLU A C 1
ATOM 1107 O O . GLU A 1 135 ? 15.324 -7.738 6.200 1.00 78.44 135 GLU A O 1
ATOM 1112 N N . LEU A 1 136 ? 16.239 -8.035 4.166 1.00 73.75 136 LEU A N 1
ATOM 1113 C CA . LEU A 1 136 ? 15.060 -7.616 3.420 1.00 73.75 136 LEU A CA 1
ATOM 1114 C C . LEU A 1 136 ? 13.866 -8.539 3.722 1.00 73.75 136 LEU A C 1
ATOM 1116 O O . LEU A 1 136 ? 12.807 -8.055 4.104 1.00 73.75 136 LEU A O 1
ATOM 1120 N N . MET A 1 137 ? 14.031 -9.861 3.614 1.00 77.19 137 MET A N 1
ATOM 1121 C CA . MET A 1 137 ? 12.981 -10.852 3.900 1.00 77.19 137 MET A CA 1
ATOM 1122 C C . MET A 1 137 ? 12.451 -10.766 5.337 1.00 77.19 137 MET A C 1
ATOM 1124 O O . MET A 1 137 ? 11.244 -10.880 5.545 1.00 77.19 137 MET A O 1
ATOM 1128 N N . VAL A 1 138 ? 13.322 -10.531 6.323 1.00 80.94 138 VAL A N 1
ATOM 1129 C CA . VAL A 1 138 ? 12.925 -10.326 7.725 1.00 80.94 138 VAL A CA 1
ATOM 1130 C C . VAL A 1 138 ? 12.128 -9.037 7.871 1.00 80.94 138 VAL A C 1
ATOM 1132 O O . VAL A 1 138 ? 11.080 -9.062 8.511 1.00 80.94 138 VAL A O 1
ATOM 1135 N N . LEU A 1 139 ? 12.562 -7.940 7.240 1.00 80.69 139 LEU A N 1
ATOM 1136 C CA . LEU A 1 139 ? 11.801 -6.691 7.215 1.00 80.69 139 LEU A CA 1
ATOM 1137 C C . LEU A 1 139 ? 10.403 -6.934 6.624 1.00 80.69 139 LEU A C 1
ATOM 1139 O O . LEU A 1 139 ? 9.409 -6.570 7.237 1.00 80.69 139 LEU A O 1
ATOM 1143 N N . TYR A 1 140 ? 10.290 -7.663 5.513 1.00 72.81 140 TYR A N 1
ATOM 1144 C CA . TYR A 1 140 ? 8.992 -8.041 4.941 1.00 72.81 140 TYR A CA 1
ATOM 1145 C C . TYR A 1 140 ? 8.121 -8.890 5.854 1.00 72.81 140 TYR A C 1
ATOM 1147 O O . TYR A 1 140 ? 6.927 -8.617 5.978 1.00 72.81 140 TYR A O 1
ATOM 1155 N N . ALA A 1 141 ? 8.698 -9.912 6.482 1.00 76.62 141 ALA A N 1
ATOM 1156 C CA . ALA A 1 141 ? 7.976 -10.771 7.408 1.00 76.62 141 ALA A CA 1
ATOM 1157 C C . ALA A 1 141 ? 7.446 -9.968 8.604 1.00 76.62 141 ALA A C 1
ATOM 1159 O O . ALA A 1 141 ? 6.314 -10.179 9.032 1.00 76.62 141 ALA A O 1
ATOM 1160 N N . LEU A 1 142 ? 8.232 -9.009 9.097 1.00 80.81 142 LEU A N 1
ATOM 1161 C CA . LEU A 1 142 ? 7.863 -8.131 10.204 1.00 80.81 142 LEU A CA 1
ATOM 1162 C C . LEU A 1 142 ? 6.741 -7.165 9.799 1.00 80.81 142 LEU A C 1
ATOM 1164 O O . LEU A 1 142 ? 5.802 -6.967 10.562 1.00 80.81 142 LEU A O 1
ATOM 1168 N N . GLY A 1 143 ? 6.779 -6.630 8.578 1.00 73.31 143 GLY A N 1
ATOM 1169 C CA . GLY A 1 143 ? 5.706 -5.800 8.023 1.00 73.31 143 GLY A CA 1
ATOM 1170 C C . GLY A 1 143 ? 4.407 -6.548 7.821 1.00 73.31 143 GLY A C 1
ATOM 1171 O O . GLY A 1 143 ? 3.348 -6.066 8.208 1.00 73.31 143 GLY A O 1
ATOM 1172 N N . PHE A 1 144 ? 4.489 -7.748 7.252 1.00 74.50 144 PHE A N 1
ATOM 1173 C CA . PHE A 1 144 ? 3.330 -8.614 7.097 1.00 74.50 144 PHE A CA 1
ATOM 1174 C C . PHE A 1 144 ? 2.736 -8.978 8.460 1.00 74.50 144 PHE A C 1
ATOM 1176 O O . PHE A 1 144 ? 1.527 -8.863 8.640 1.00 74.50 144 PHE A O 1
ATOM 1183 N N . ALA A 1 145 ? 3.575 -9.337 9.438 1.00 77.38 145 ALA A N 1
ATOM 1184 C CA . ALA A 1 145 ? 3.126 -9.580 10.802 1.00 77.38 145 ALA A CA 1
ATOM 1185 C C . ALA A 1 145 ? 2.440 -8.339 11.391 1.00 77.38 145 ALA A C 1
ATOM 1187 O O . ALA A 1 145 ? 1.323 -8.458 11.857 1.00 77.38 145 ALA A O 1
ATOM 1188 N N . ALA A 1 146 ? 3.028 -7.147 11.282 1.00 74.75 146 ALA A N 1
ATOM 1189 C CA . ALA A 1 146 ? 2.441 -5.917 11.822 1.00 74.75 146 ALA A CA 1
ATOM 1190 C C . ALA A 1 146 ? 1.112 -5.494 11.163 1.00 74.75 146 ALA A C 1
ATOM 1192 O O . ALA A 1 146 ? 0.353 -4.733 11.753 1.00 74.75 146 ALA A O 1
ATOM 1193 N N . VAL A 1 147 ? 0.846 -5.931 9.927 1.00 68.69 147 VAL A N 1
ATOM 1194 C CA . VAL A 1 147 ? -0.424 -5.657 9.232 1.00 68.69 147 VAL A CA 1
ATOM 1195 C C . VAL A 1 147 ? -1.502 -6.683 9.595 1.00 68.69 147 VAL A C 1
ATOM 1197 O O . VAL A 1 147 ? -2.681 -6.338 9.606 1.00 68.69 147 VAL A O 1
ATOM 1200 N N . TYR A 1 148 ? -1.120 -7.936 9.863 1.00 67.50 148 TYR A N 1
ATOM 1201 C CA . TYR A 1 148 ? -2.055 -9.051 10.0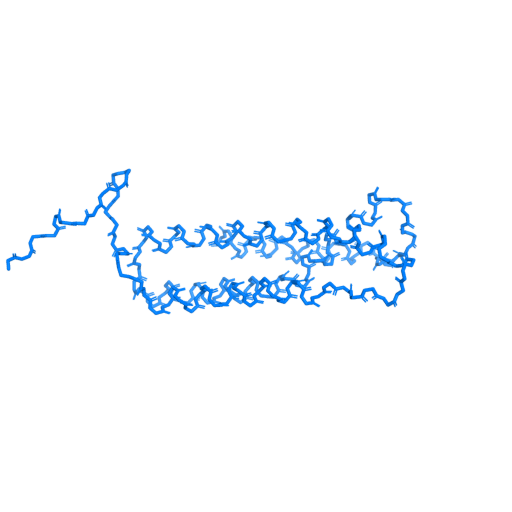67 1.00 67.50 148 TYR A CA 1
ATOM 1202 C C . TYR A 1 148 ? -2.220 -9.509 11.527 1.00 67.50 148 TYR A C 1
ATOM 1204 O O . TYR A 1 148 ? -3.165 -10.252 11.801 1.00 67.50 148 TYR A O 1
ATOM 1212 N N . PHE A 1 149 ? -1.334 -9.101 12.439 1.00 59.75 149 PHE A N 1
ATOM 1213 C CA . PHE A 1 149 ? -1.359 -9.384 13.880 1.00 59.75 149 PHE A CA 1
ATOM 1214 C C . PHE A 1 149 ? -1.483 -8.092 14.685 1.00 59.75 149 PHE A C 1
ATOM 1216 O O . PHE A 1 149 ? -2.235 -8.119 15.686 1.00 59.75 149 PHE A O 1
#

Secondary structure (DSSP, 8-state):
---TT-S-EETTEE----S--HHHHHHHHHHHHHHHHHHHTSPPPSSTTTHHHHHHHHHHHHHHHHHHHHHHHHHHHHHHHH----HHHHHHHHHHHHHHHHHHHHHHHHHHHHHHHHTT-----S-SSHHHHHHHHHHHHHHHHHHH-

Radius of gyration: 20.03 Å; Cα contacts (8 Å, |Δi|>4): 80; chains: 1; bounding box: 65×26×47 Å

Sequence (149 aa):
MDSPDHLPIENGFRMRGARLSRIDAFSDVVFGFALTLLVVSLEVPKDFSDLHEVIRGFIPFAICFTMLLTVWYAHYIFFRRYGLDDQLTIFLNSVLLFVVLFYVYPLKFLFSTLVGQMSRRDSTRYFTSSAQVTELMVLYALGFAAVYF

Solvent-accessible surface area (backbone atoms only — not comparable to full-atom values): 8757 Å² total; per-residue (Å²): 139,80,73,93,78,81,52,68,66,60,95,88,41,69,44,66,36,80,61,88,48,73,66,55,58,50,51,54,52,51,52,51,50,41,53,46,53,53,56,67,65,56,76,77,67,89,49,82,81,40,44,67,54,47,62,54,56,43,53,40,48,51,52,51,50,51,52,51,48,51,54,50,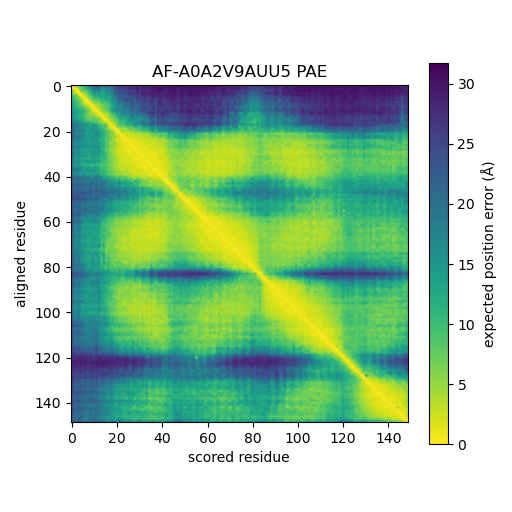50,54,48,55,51,49,52,43,63,61,43,71,92,44,72,66,57,56,49,54,49,52,51,46,52,50,48,52,52,64,43,46,61,56,52,48,53,53,34,47,49,52,51,36,56,73,65,73,72,58,86,72,67,85,63,89,44,74,64,58,54,51,53,50,50,48,52,50,53,51,51,52,44,66,73,76,108